Protein AF-A0A0R0CPV6-F1 (afdb_monomer_lite)

Radius of gyration: 28.61 Å; chains: 1; bounding box: 55×74×73 Å

Secondary structure (DSSP, 8-state):
--------HHHHHHHHHHHHHHSGGGTTEEEEEETTEEEEEEEES-HHHHHHHHHHHHTSTT--EEEEEEEE--SSSSS-STT------------------------

pLDDT: mean 71.49, std 15.23, range [40.59, 91.06]

Sequence (107 aa):
MLMAAERPDSLIGDEVVRTLGQQAQSSQVLAQVKDGQVTLSGDVPSSEAKHQVEAVVAAIEGVRKVVSHLHVDSGKRSFGAPGEAIRDNPDGRDDAQMGDIDLGKDG

Organism: NCBI:txid405446

Structure (mmCIF, N/CA/C/O backbone):
data_AF-A0A0R0CPV6-F1
#
_entry.id   AF-A0A0R0CPV6-F1
#
loop_
_atom_site.group_PDB
_atom_site.id
_atom_site.type_symbol
_atom_site.label_atom_id
_atom_site.label_alt_id
_atom_site.label_comp_id
_atom_site.label_asym_id
_atom_site.label_en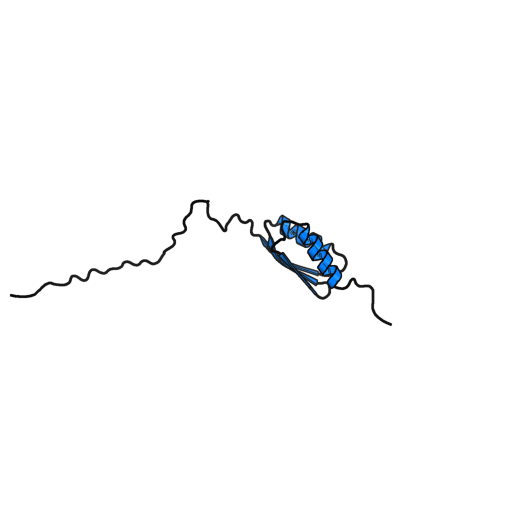tity_id
_atom_site.label_seq_id
_atom_site.pdbx_PDB_ins_code
_atom_site.Cartn_x
_atom_site.Cartn_y
_atom_site.Cartn_z
_atom_site.occupancy
_atom_site.B_iso_or_equiv
_atom_site.auth_seq_id
_atom_site.auth_comp_id
_atom_site.auth_asym_id
_atom_site.auth_atom_id
_atom_site.pdbx_PDB_model_num
ATOM 1 N N . MET A 1 1 ? -28.419 5.333 19.670 1.00 40.59 1 MET A N 1
ATOM 2 C CA . MET A 1 1 ? -28.139 3.896 19.447 1.00 40.59 1 MET A CA 1
ATOM 3 C C . MET A 1 1 ? -28.028 3.727 17.940 1.00 40.59 1 MET A C 1
ATOM 5 O O . MET A 1 1 ? -28.999 4.068 17.289 1.00 40.59 1 MET A O 1
ATOM 9 N N . LEU A 1 2 ? -26.928 3.357 17.282 1.00 43.50 2 LEU A N 1
ATOM 10 C CA . LEU A 1 2 ? -25.598 2.810 17.605 1.00 43.50 2 LEU A CA 1
ATOM 11 C C . LEU A 1 2 ? -24.814 2.977 16.264 1.00 43.50 2 LEU A C 1
ATOM 13 O O . LEU A 1 2 ? -25.410 2.730 15.225 1.00 43.50 2 LEU A O 1
ATOM 17 N N . MET A 1 3 ? -23.608 3.537 16.166 1.00 42.44 3 MET A N 1
ATOM 18 C CA . MET A 1 3 ? -22.310 2.839 16.194 1.00 42.44 3 MET A CA 1
ATOM 19 C C . MET A 1 3 ? -21.218 3.878 15.863 1.00 42.44 3 MET A C 1
ATOM 21 O O . MET A 1 3 ? -21.480 4.852 15.161 1.00 42.44 3 MET A O 1
ATOM 25 N N . ALA A 1 4 ? -20.038 3.706 16.448 1.00 44.28 4 ALA A N 1
ATOM 26 C CA . ALA A 1 4 ? -18.974 4.697 16.535 1.00 44.28 4 ALA A CA 1
ATOM 27 C C . ALA A 1 4 ? -18.383 5.140 15.184 1.00 44.28 4 ALA A C 1
ATOM 29 O O . ALA A 1 4 ? -18.404 4.423 14.189 1.00 44.28 4 ALA A O 1
ATOM 30 N N . ALA A 1 5 ? -17.833 6.351 15.209 1.00 47.66 5 ALA A N 1
ATOM 31 C CA . ALA A 1 5 ? -17.078 7.006 14.156 1.00 47.66 5 ALA A CA 1
ATOM 32 C C . ALA A 1 5 ? -15.746 6.288 13.855 1.00 47.66 5 ALA A C 1
ATOM 34 O O . ALA A 1 5 ? -14.683 6.722 14.290 1.00 47.66 5 ALA A O 1
ATOM 35 N N . GLU A 1 6 ? -15.803 5.208 13.085 1.00 52.69 6 GLU A N 1
ATOM 36 C CA . GLU A 1 6 ? -14.645 4.591 12.436 1.00 52.69 6 GLU A CA 1
ATOM 37 C C . GLU A 1 6 ? -14.829 4.785 10.927 1.00 52.69 6 GLU A C 1
ATOM 39 O O . GLU A 1 6 ? -15.913 4.522 10.402 1.00 52.69 6 GLU A O 1
ATOM 44 N N . ARG A 1 7 ? -13.826 5.330 10.219 1.00 59.22 7 ARG A N 1
ATOM 45 C CA . ARG A 1 7 ? -13.913 5.472 8.757 1.00 59.22 7 ARG A CA 1
ATOM 46 C C . ARG A 1 7 ? -14.200 4.077 8.172 1.00 59.22 7 ARG A C 1
ATOM 48 O O . ARG A 1 7 ? -13.403 3.180 8.434 1.00 59.22 7 ARG A O 1
ATOM 55 N N . PRO A 1 8 ? -15.303 3.864 7.427 1.00 67.25 8 PRO A N 1
ATOM 56 C CA . PRO A 1 8 ? -15.610 2.548 6.873 1.00 67.25 8 PRO A CA 1
ATOM 57 C C . PRO A 1 8 ? -14.455 2.061 5.996 1.00 67.25 8 PRO A C 1
ATOM 59 O O . PRO A 1 8 ? -13.813 2.868 5.320 1.00 67.25 8 PRO A O 1
ATOM 62 N N . ASP A 1 9 ? -14.203 0.750 5.979 1.00 67.25 9 ASP A N 1
ATOM 63 C CA . ASP A 1 9 ? -13.080 0.147 5.246 1.00 67.25 9 ASP A CA 1
ATOM 64 C C . ASP A 1 9 ? -13.062 0.525 3.759 1.00 67.25 9 ASP A C 1
ATOM 66 O O . ASP A 1 9 ? -12.007 0.548 3.137 1.00 67.25 9 ASP A O 1
ATOM 70 N N . SER A 1 10 ? -14.218 0.873 3.191 1.00 73.19 10 SER A N 1
ATOM 71 C CA . SER A 1 10 ? -14.343 1.409 1.836 1.00 73.19 10 SER A CA 1
ATOM 72 C C . SER A 1 10 ? -13.643 2.760 1.648 1.00 73.19 10 SER A C 1
ATOM 74 O O . SER A 1 10 ? -13.037 2.970 0.603 1.00 73.19 10 SER A O 1
ATOM 76 N N . LEU A 1 11 ? -13.656 3.650 2.647 1.00 80.06 11 LEU A N 1
ATOM 77 C CA . LEU A 1 11 ? -12.886 4.902 2.613 1.00 80.06 11 LEU A CA 1
ATOM 78 C C . LEU A 1 11 ? -11.393 4.655 2.816 1.00 80.06 11 LEU A C 1
ATOM 80 O O . LEU A 1 11 ? -10.577 5.315 2.181 1.00 80.06 11 LEU A O 1
ATOM 84 N N . ILE A 1 12 ? -11.035 3.704 3.682 1.00 81.75 12 ILE A N 1
ATOM 85 C CA . ILE A 1 12 ? -9.635 3.305 3.875 1.00 81.75 12 ILE A CA 1
ATOM 86 C C . ILE A 1 12 ? -9.098 2.716 2.564 1.00 81.75 12 ILE A C 1
ATOM 88 O O . ILE A 1 12 ? -8.029 3.100 2.106 1.00 81.75 12 ILE A O 1
ATOM 92 N N . GLY A 1 13 ? -9.862 1.829 1.925 1.00 80.62 13 GLY A N 1
ATOM 93 C CA . GLY A 1 13 ? -9.524 1.224 0.641 1.00 80.62 13 GLY A CA 1
ATOM 94 C C . GLY A 1 13 ? -9.380 2.247 -0.483 1.00 80.62 13 GLY A C 1
ATOM 95 O O . GLY A 1 13 ? -8.403 2.179 -1.223 1.00 80.62 13 GLY A O 1
ATOM 96 N N . ASP A 1 14 ? -10.297 3.212 -0.588 1.00 84.00 14 ASP A N 1
ATOM 97 C CA . ASP A 1 14 ? -10.203 4.285 -1.587 1.00 84.00 14 ASP A CA 1
ATOM 98 C C . ASP A 1 14 ? -8.941 5.136 -1.383 1.00 84.00 1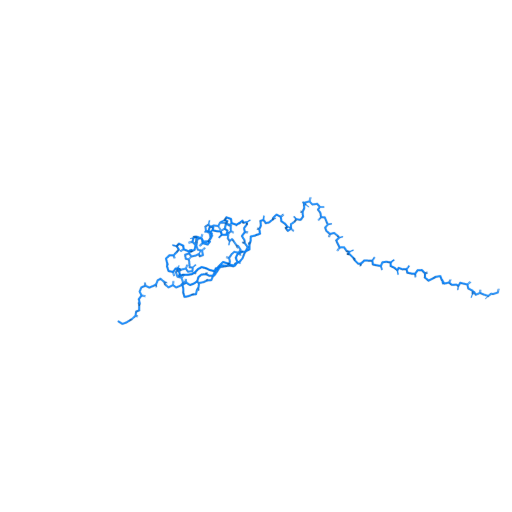4 ASP A C 1
ATOM 100 O O . ASP A 1 14 ? -8.173 5.335 -2.322 1.00 84.00 14 ASP A O 1
ATOM 104 N N . GLU A 1 15 ? -8.656 5.548 -0.144 1.00 84.62 15 GLU A N 1
ATOM 105 C CA . GLU A 1 15 ? -7.455 6.319 0.193 1.00 84.62 15 GLU A CA 1
ATOM 106 C C . GLU A 1 15 ? -6.171 5.536 -0.112 1.00 84.62 15 GLU A C 1
ATOM 108 O O . GLU A 1 15 ? -5.235 6.082 -0.702 1.00 84.62 15 GLU A O 1
ATOM 113 N N . VAL A 1 16 ? -6.138 4.243 0.230 1.00 84.19 16 VAL A N 1
ATOM 114 C CA . VAL A 1 16 ? -5.031 3.336 -0.099 1.00 84.19 16 VAL A CA 1
ATOM 115 C C . VAL A 1 16 ? -4.826 3.293 -1.614 1.00 84.19 16 VAL A C 1
ATOM 117 O O . VAL A 1 16 ? -3.728 3.585 -2.082 1.00 84.19 16 VAL A O 1
ATOM 120 N N . VAL A 1 17 ? -5.869 2.993 -2.395 1.00 82.62 17 VAL A N 1
ATOM 121 C CA . VAL A 1 17 ? -5.791 2.905 -3.865 1.00 82.62 17 VAL A CA 1
ATOM 122 C C . VAL A 1 17 ? -5.343 4.228 -4.474 1.00 82.62 17 VAL A C 1
ATOM 124 O O . VAL A 1 17 ? -4.490 4.249 -5.359 1.00 82.62 17 VAL A O 1
ATOM 127 N N . ARG A 1 18 ? -5.881 5.344 -3.986 1.00 84.06 18 ARG A N 1
ATOM 128 C CA . ARG A 1 18 ? -5.571 6.680 -4.488 1.00 84.06 18 ARG A CA 1
ATOM 129 C C . ARG A 1 18 ? -4.123 7.052 -4.208 1.00 84.06 18 ARG A C 1
ATOM 131 O O . ARG A 1 18 ? -3.441 7.554 -5.098 1.00 84.06 18 ARG A O 1
ATOM 138 N N . THR A 1 19 ? -3.638 6.745 -3.010 1.00 84.12 19 THR A N 1
ATOM 139 C CA . THR A 1 19 ? -2.262 7.018 -2.596 1.00 84.12 19 THR A CA 1
ATOM 140 C C . THR A 1 19 ? -1.259 6.123 -3.322 1.00 84.12 19 THR A C 1
ATOM 142 O O . THR A 1 19 ? -0.237 6.614 -3.803 1.00 84.12 19 THR A O 1
ATOM 145 N N . LEU A 1 20 ? -1.570 4.832 -3.481 1.00 81.44 20 LEU A N 1
ATOM 146 C CA . LEU A 1 20 ? -0.775 3.931 -4.314 1.00 81.44 20 LEU A CA 1
ATOM 147 C C . LEU A 1 20 ? -0.778 4.405 -5.772 1.00 81.44 20 LEU A C 1
ATOM 149 O O . LEU A 1 20 ? 0.284 4.498 -6.370 1.00 81.44 20 LEU A O 1
ATOM 153 N N . GLY A 1 21 ? -1.916 4.826 -6.321 1.00 77.25 21 GLY A N 1
ATOM 154 C CA . GLY A 1 21 ? -1.999 5.356 -7.684 1.00 77.25 21 GLY A CA 1
ATOM 155 C C . GLY A 1 21 ? -1.118 6.588 -7.938 1.00 77.25 21 GLY A C 1
ATOM 156 O O . GLY A 1 21 ? -0.654 6.783 -9.058 1.00 77.25 21 GLY A O 1
ATOM 157 N N . GLN A 1 22 ? -0.830 7.402 -6.913 1.00 79.06 22 GLN A N 1
ATOM 158 C CA . GLN A 1 22 ? 0.157 8.492 -7.012 1.00 79.06 22 GLN A CA 1
ATOM 159 C C . GLN A 1 22 ? 1.605 7.974 -7.073 1.00 79.06 22 GLN A C 1
ATOM 161 O O . GLN A 1 22 ? 2.490 8.630 -7.620 1.00 79.06 22 GLN A O 1
ATOM 166 N N . GLN A 1 23 ? 1.863 6.791 -6.518 1.00 70.62 23 GLN A N 1
ATOM 167 C CA . GLN A 1 23 ? 3.142 6.098 -6.596 1.00 70.62 23 GLN A CA 1
ATOM 168 C C . GLN A 1 23 ? 3.180 5.283 -7.897 1.00 70.62 23 GLN A C 1
ATOM 170 O O . GLN A 1 23 ? 2.735 4.137 -7.947 1.00 70.62 23 GLN A O 1
ATOM 175 N N . ALA A 1 24 ? 3.781 5.840 -8.953 1.00 59.91 24 ALA A N 1
ATOM 176 C CA . ALA A 1 24 ? 3.934 5.185 -10.264 1.00 59.91 24 ALA A CA 1
ATOM 177 C C . ALA A 1 24 ? 4.589 3.781 -10.211 1.00 59.91 24 ALA A C 1
ATOM 179 O O . ALA A 1 24 ? 4.510 3.008 -11.161 1.00 59.91 24 ALA A O 1
ATOM 180 N N . GLN A 1 25 ? 5.234 3.444 -9.091 1.00 63.75 25 GLN A N 1
ATOM 181 C CA . GLN A 1 25 ? 5.903 2.172 -8.810 1.00 63.75 25 GLN A CA 1
ATOM 182 C C . GLN A 1 25 ? 4.953 1.056 -8.323 1.00 63.75 25 GLN A C 1
ATOM 184 O O . GLN A 1 25 ? 5.427 -0.032 -8.018 1.00 63.75 25 GLN A O 1
ATOM 189 N N . SER A 1 26 ? 3.640 1.308 -8.229 1.00 63.69 26 SER A N 1
ATOM 190 C CA . SER A 1 26 ? 2.655 0.378 -7.649 1.00 63.69 26 SER A CA 1
ATOM 191 C C . SER A 1 26 ? 1.629 -0.184 -8.647 1.00 63.69 26 SER A C 1
ATOM 193 O O . SER A 1 26 ? 0.656 -0.812 -8.241 1.00 63.69 26 SER A O 1
ATOM 195 N N . SER A 1 27 ? 1.842 -0.014 -9.959 1.00 63.06 27 SER A N 1
ATOM 196 C CA . SER A 1 27 ? 0.868 -0.424 -10.996 1.00 63.06 27 SER A CA 1
ATOM 197 C C . SER A 1 27 ? 0.515 -1.923 -10.997 1.00 63.06 27 SER A C 1
ATOM 199 O O . SER A 1 27 ? -0.481 -2.306 -11.603 1.00 63.06 27 SER A O 1
ATOM 201 N N . GLN A 1 28 ? 1.306 -2.773 -10.330 1.00 72.25 28 GLN A N 1
ATOM 202 C CA . GLN A 1 28 ? 1.055 -4.214 -10.176 1.00 72.25 28 GLN A CA 1
ATOM 203 C C . GLN A 1 28 ? 0.850 -4.636 -8.711 1.00 72.25 28 GLN A C 1
ATOM 205 O O . GLN A 1 28 ? 0.928 -5.818 -8.385 1.00 72.25 28 GLN A O 1
ATOM 210 N N . VAL A 1 29 ? 0.592 -3.679 -7.818 1.00 80.94 29 VAL A N 1
ATOM 211 C CA . VAL A 1 29 ? 0.368 -3.937 -6.395 1.00 80.94 29 VAL A CA 1
ATOM 212 C C . VAL A 1 29 ? -1.129 -3.993 -6.110 1.00 80.94 29 VAL A C 1
ATOM 214 O O . VAL A 1 29 ? -1.863 -3.028 -6.305 1.00 80.94 29 VAL A O 1
ATOM 217 N N . LEU A 1 30 ? -1.579 -5.134 -5.602 1.00 84.19 30 LEU A N 1
ATOM 218 C CA . LEU A 1 30 ? -2.919 -5.354 -5.089 1.00 84.19 30 LEU A CA 1
ATOM 219 C C . LEU A 1 30 ? -2.972 -4.984 -3.602 1.00 84.19 30 LEU A C 1
ATOM 221 O O . LEU A 1 30 ? -2.169 -5.474 -2.804 1.00 84.19 30 LEU A O 1
ATOM 225 N N . ALA A 1 31 ? -3.950 -4.166 -3.221 1.00 85.94 31 ALA A N 1
ATOM 226 C CA . ALA A 1 31 ? -4.229 -3.823 -1.832 1.00 85.94 31 ALA A CA 1
ATOM 227 C C . ALA A 1 31 ? -5.613 -4.338 -1.419 1.00 85.94 31 ALA A C 1
ATOM 229 O O . ALA A 1 31 ? -6.597 -4.138 -2.128 1.00 85.94 31 ALA A O 1
ATOM 230 N N . GLN A 1 32 ? -5.694 -4.996 -0.264 1.00 86.75 32 GLN A N 1
ATOM 231 C CA . GLN A 1 32 ? -6.945 -5.469 0.329 1.00 86.75 32 GLN A CA 1
ATOM 232 C C . GLN A 1 32 ? -7.075 -4.941 1.751 1.00 86.75 32 GLN A C 1
ATOM 234 O O . GLN A 1 32 ? -6.138 -5.060 2.537 1.00 86.75 32 GLN A O 1
ATOM 239 N N . VAL A 1 33 ? -8.239 -4.390 2.090 1.00 86.25 33 VAL A N 1
ATOM 240 C CA . VAL A 1 33 ? -8.540 -3.878 3.433 1.00 86.25 33 VAL A CA 1
ATOM 241 C C . VAL A 1 33 ? -9.615 -4.746 4.071 1.00 86.25 33 VAL A C 1
ATOM 243 O O . VAL A 1 33 ? -10.633 -5.038 3.442 1.00 86.25 33 VAL A O 1
ATOM 246 N N . LYS A 1 34 ? -9.382 -5.179 5.310 1.00 84.06 34 LYS A N 1
ATOM 247 C CA . LYS A 1 34 ? -10.332 -5.983 6.080 1.00 84.06 34 LYS A CA 1
ATOM 248 C C . LYS A 1 34 ? -10.215 -5.672 7.569 1.00 84.06 34 LYS A C 1
ATOM 250 O O . LYS A 1 34 ? -9.190 -5.990 8.165 1.00 84.06 34 LYS A O 1
ATOM 255 N N . ASP A 1 35 ? -11.256 -5.089 8.161 1.00 83.56 35 ASP A N 1
ATOM 256 C CA . ASP A 1 35 ? -11.314 -4.752 9.596 1.00 83.56 35 ASP A CA 1
ATOM 257 C C . ASP A 1 35 ? -10.133 -3.853 10.034 1.00 83.56 35 ASP A C 1
ATOM 259 O O . ASP A 1 35 ? -9.453 -4.094 11.032 1.00 83.56 35 ASP A O 1
ATOM 263 N N . GLY A 1 36 ? -9.789 -2.858 9.207 1.00 82.00 36 GLY A N 1
ATOM 264 C CA . GLY A 1 36 ? -8.615 -1.998 9.424 1.00 82.00 36 GLY A CA 1
ATOM 265 C C . GLY A 1 36 ? -7.247 -2.683 9.246 1.00 82.00 36 GLY A C 1
ATOM 266 O O . GLY A 1 36 ? -6.211 -2.073 9.523 1.00 82.00 36 GLY A O 1
ATOM 267 N N . GLN A 1 37 ? -7.198 -3.937 8.785 1.00 89.12 37 GLN A N 1
ATOM 268 C CA . GLN A 1 37 ? -5.967 -4.604 8.359 1.00 89.12 37 GLN A CA 1
ATOM 269 C C . GLN A 1 37 ? -5.784 -4.460 6.848 1.00 89.12 37 GLN A C 1
ATOM 271 O O . GLN A 1 37 ? -6.639 -4.889 6.074 1.00 89.12 37 GLN A O 1
ATOM 276 N N . VAL A 1 38 ? -4.652 -3.897 6.425 1.00 89.44 38 VAL A N 1
ATOM 277 C CA . VAL A 1 38 ? -4.305 -3.733 5.009 1.00 89.44 38 VAL A CA 1
ATOM 278 C C . VAL A 1 38 ? -3.289 -4.792 4.604 1.00 89.44 38 VAL A C 1
ATOM 280 O O . VAL A 1 38 ? -2.228 -4.911 5.211 1.00 89.44 38 VAL A O 1
ATOM 283 N N . THR A 1 39 ? -3.609 -5.563 3.570 1.00 90.62 39 THR A N 1
ATOM 284 C CA . THR A 1 39 ? -2.719 -6.555 2.962 1.00 90.62 39 THR A CA 1
ATOM 285 C C . THR A 1 39 ? -2.294 -6.075 1.584 1.00 90.62 39 THR A C 1
ATOM 287 O O . THR A 1 39 ? -3.142 -5.784 0.744 1.00 90.62 39 THR A O 1
ATOM 290 N N . LEU A 1 40 ? -0.986 -6.004 1.359 1.00 89.94 40 LEU A N 1
ATOM 291 C CA . LEU A 1 40 ? -0.363 -5.557 0.117 1.00 89.94 40 LEU A CA 1
ATOM 292 C C . LEU A 1 40 ? 0.317 -6.751 -0.553 1.00 89.94 40 LEU A C 1
ATOM 294 O O . LEU A 1 40 ? 1.020 -7.515 0.108 1.00 89.94 40 LEU A O 1
ATOM 298 N N . SER A 1 41 ? 0.094 -6.961 -1.846 1.00 87.69 41 SER A N 1
ATOM 299 C CA . SER A 1 41 ? 0.636 -8.107 -2.590 1.00 87.69 41 SER A CA 1
ATOM 300 C C . SER A 1 41 ? 0.942 -7.720 -4.029 1.00 87.69 41 SER A C 1
ATOM 302 O O . SER A 1 41 ? 0.140 -7.038 -4.652 1.00 87.69 41 SER A O 1
ATOM 304 N N . GLY A 1 42 ? 2.082 -8.154 -4.560 1.00 84.94 42 GLY A N 1
ATOM 305 C CA . GLY A 1 42 ? 2.509 -7.835 -5.924 1.00 84.94 42 GLY A CA 1
ATOM 306 C C . GLY A 1 42 ? 3.999 -7.529 -6.005 1.00 84.94 42 GLY A C 1
ATOM 307 O O . GLY A 1 42 ? 4.743 -7.766 -5.051 1.00 84.94 42 GLY A O 1
ATOM 308 N N . ASP A 1 43 ? 4.415 -6.978 -7.137 1.00 83.69 43 ASP A N 1
ATOM 309 C CA . ASP A 1 43 ? 5.816 -6.714 -7.445 1.00 83.69 43 ASP A CA 1
ATOM 310 C C . ASP A 1 43 ? 6.120 -5.217 -7.375 1.00 83.69 43 ASP A C 1
ATOM 312 O O . ASP A 1 43 ? 5.332 -4.372 -7.809 1.00 83.69 43 ASP A O 1
ATOM 316 N N . VAL A 1 44 ? 7.278 -4.885 -6.811 1.00 84.00 44 VAL A N 1
ATOM 317 C CA . VAL A 1 44 ? 7.782 -3.516 -6.703 1.00 84.00 44 VAL A CA 1
ATOM 318 C C . VAL A 1 44 ? 9.203 -3.418 -7.256 1.00 84.00 44 VAL A C 1
ATOM 320 O O . VAL A 1 44 ? 9.999 -4.336 -7.078 1.00 84.00 44 VAL A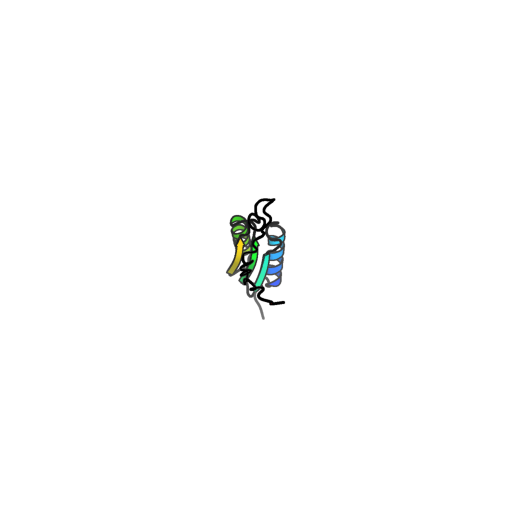 O 1
ATOM 323 N N . PRO A 1 45 ? 9.575 -2.284 -7.866 1.00 81.00 45 PRO A N 1
ATOM 324 C CA . PRO A 1 45 ? 10.857 -2.142 -8.559 1.00 81.00 45 PRO A CA 1
ATOM 325 C C . PRO A 1 45 ? 12.081 -2.128 -7.630 1.00 81.00 45 PRO A C 1
ATOM 327 O O . PRO A 1 45 ? 13.183 -2.490 -8.044 1.00 81.00 45 PRO A O 1
ATOM 330 N N . SER A 1 46 ? 11.908 -1.716 -6.371 1.00 83.25 46 SER A N 1
ATOM 331 C CA . SER A 1 46 ? 13.001 -1.555 -5.405 1.00 83.25 46 SER A CA 1
ATOM 332 C C . SER A 1 46 ? 12.523 -1.758 -3.967 1.00 83.25 46 SER A C 1
ATOM 334 O O . SER A 1 46 ? 11.361 -1.504 -3.646 1.00 83.25 46 SER A O 1
ATOM 336 N N . SER A 1 47 ? 13.444 -2.122 -3.067 1.00 83.50 47 SER A N 1
ATOM 337 C CA . SER A 1 47 ? 13.169 -2.170 -1.621 1.00 83.50 47 SER A CA 1
ATOM 338 C C . SER A 1 47 ? 12.761 -0.810 -1.051 1.00 83.50 47 SER A C 1
ATOM 340 O O . SER A 1 47 ? 11.945 -0.763 -0.138 1.00 83.50 47 SER A O 1
ATOM 342 N N . GLU A 1 48 ? 13.272 0.299 -1.595 1.00 84.75 48 GLU A N 1
ATOM 343 C CA . GLU A 1 48 ? 12.799 1.640 -1.220 1.00 84.75 48 GLU A CA 1
ATOM 344 C C . GLU A 1 48 ? 11.318 1.824 -1.544 1.00 84.75 48 GLU A C 1
ATOM 346 O O . GLU A 1 48 ? 10.562 2.258 -0.681 1.00 84.75 48 GLU A O 1
ATOM 351 N N . ALA A 1 49 ? 10.877 1.410 -2.737 1.00 83.69 49 ALA A N 1
ATOM 352 C CA . ALA A 1 49 ? 9.468 1.474 -3.118 1.00 83.69 49 ALA A CA 1
ATOM 353 C C . ALA A 1 49 ? 8.603 0.607 -2.191 1.00 83.69 49 ALA A C 1
ATOM 355 O O . ALA A 1 49 ? 7.558 1.062 -1.731 1.00 83.69 49 ALA A O 1
ATOM 356 N N . LYS A 1 50 ? 9.070 -0.601 -1.844 1.00 85.56 50 LYS A N 1
ATOM 357 C CA . LYS A 1 50 ? 8.423 -1.459 -0.840 1.00 85.56 50 LYS A CA 1
ATOM 358 C C . LYS A 1 50 ? 8.214 -0.716 0.484 1.00 85.56 50 LYS A C 1
ATOM 360 O O . LYS A 1 50 ? 7.099 -0.645 0.992 1.00 85.56 50 LYS A O 1
ATOM 365 N N . HIS A 1 51 ? 9.288 -0.141 1.020 1.00 87.62 51 HIS A N 1
ATOM 366 C CA . HIS A 1 51 ? 9.277 0.513 2.324 1.00 87.62 51 HIS A CA 1
ATOM 367 C C . HIS A 1 51 ? 8.433 1.794 2.319 1.00 87.62 51 HIS A C 1
ATOM 369 O O . HIS A 1 51 ? 7.703 2.063 3.271 1.00 87.62 51 HIS A O 1
ATOM 375 N N . GLN A 1 52 ? 8.483 2.555 1.223 1.00 86.69 52 GLN A N 1
ATOM 376 C CA . GLN A 1 52 ? 7.659 3.739 1.005 1.00 86.69 52 GLN A CA 1
ATOM 377 C C . GLN A 1 52 ? 6.172 3.374 1.018 1.00 86.69 52 GLN A C 1
ATOM 379 O O . GLN A 1 52 ? 5.394 4.006 1.725 1.00 86.69 52 GLN A O 1
ATOM 384 N N . VAL A 1 53 ? 5.786 2.332 0.277 1.00 85.31 53 VAL A N 1
ATOM 385 C CA . VAL A 1 53 ? 4.405 1.847 0.204 1.00 85.31 53 VAL A CA 1
ATOM 386 C C . VAL A 1 53 ? 3.910 1.395 1.582 1.00 85.31 53 VAL A C 1
ATOM 388 O O . VAL A 1 53 ? 2.826 1.796 2.000 1.00 85.31 53 VAL A O 1
ATOM 391 N N . GLU A 1 54 ? 4.710 0.630 2.327 1.00 88.06 54 GLU A N 1
ATOM 392 C CA . GLU A 1 54 ? 4.357 0.203 3.687 1.00 88.06 54 GLU A CA 1
ATOM 393 C C . GLU A 1 54 ? 4.190 1.386 4.649 1.00 88.06 54 GLU A C 1
ATOM 395 O O . GLU A 1 54 ? 3.188 1.457 5.361 1.00 88.06 54 GLU A O 1
ATOM 400 N N . ALA A 1 55 ? 5.131 2.334 4.642 1.00 88.44 55 ALA A N 1
ATOM 401 C CA . ALA A 1 55 ? 5.092 3.508 5.512 1.00 88.44 55 ALA A CA 1
ATOM 402 C C . ALA A 1 55 ? 3.887 4.408 5.213 1.00 88.44 55 ALA A C 1
ATOM 404 O O . ALA A 1 55 ? 3.229 4.899 6.127 1.00 88.44 55 ALA A O 1
ATOM 405 N N . VAL A 1 56 ? 3.582 4.601 3.932 1.00 87.12 56 VAL A N 1
ATOM 406 C CA . VAL A 1 56 ? 2.461 5.427 3.488 1.00 87.12 56 VAL A CA 1
ATOM 407 C C . VAL A 1 56 ? 1.123 4.793 3.865 1.00 87.12 56 VAL A C 1
ATOM 409 O O . VAL A 1 56 ? 0.253 5.487 4.378 1.00 87.12 56 VAL A O 1
ATOM 412 N N . VAL A 1 57 ? 0.969 3.478 3.689 1.00 86.31 57 VAL A N 1
ATOM 413 C CA . VAL A 1 57 ? -0.250 2.759 4.096 1.00 86.31 57 VAL A CA 1
ATOM 414 C C . VAL A 1 57 ? -0.402 2.741 5.616 1.00 86.31 57 VAL A C 1
ATOM 416 O O . VAL A 1 57 ? -1.502 2.942 6.121 1.00 86.31 57 VAL A O 1
ATOM 419 N N . ALA A 1 58 ? 0.691 2.559 6.360 1.00 87.19 58 ALA A N 1
ATOM 420 C CA . ALA A 1 58 ? 0.674 2.623 7.820 1.00 87.19 58 ALA A CA 1
ATOM 421 C C . ALA A 1 58 ? 0.328 4.022 8.364 1.00 87.19 58 ALA A C 1
ATOM 423 O O . ALA A 1 58 ? -0.147 4.130 9.492 1.00 87.19 58 ALA A O 1
ATOM 424 N N . ALA A 1 59 ? 0.551 5.081 7.580 1.00 86.81 59 ALA A N 1
ATOM 425 C CA . ALA A 1 59 ? 0.207 6.451 7.951 1.00 86.81 59 ALA A CA 1
ATOM 426 C C . ALA A 1 59 ? -1.283 6.794 7.748 1.00 86.81 59 ALA A C 1
ATOM 428 O O . ALA A 1 59 ? -1.720 7.861 8.178 1.00 86.81 59 ALA A O 1
ATOM 429 N N . ILE A 1 60 ? -2.070 5.924 7.104 1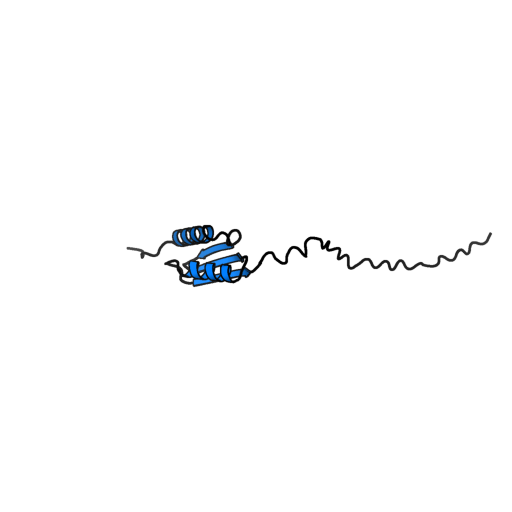.00 84.25 60 ILE A N 1
ATOM 430 C CA . ILE A 1 60 ? -3.501 6.155 6.871 1.00 84.25 60 ILE A CA 1
ATOM 431 C C . ILE A 1 60 ? -4.277 5.940 8.173 1.00 84.25 60 ILE A C 1
ATOM 433 O O . ILE A 1 60 ? -4.198 4.886 8.808 1.00 84.25 60 ILE A O 1
ATOM 437 N N . GLU A 1 61 ? -5.076 6.929 8.570 1.00 79.19 61 GLU A N 1
ATOM 438 C CA . GLU A 1 61 ? -5.864 6.827 9.798 1.00 79.19 61 GLU A CA 1
ATOM 439 C C . GLU A 1 61 ? -6.946 5.745 9.664 1.00 79.19 61 GLU A C 1
ATOM 441 O O . GLU A 1 61 ? -7.732 5.735 8.715 1.00 79.19 61 GLU A O 1
ATOM 446 N N . GLY A 1 62 ? -7.003 4.841 10.643 1.00 80.31 62 GLY A N 1
ATOM 447 C CA . GLY A 1 62 ? -7.879 3.664 10.623 1.00 80.31 62 GLY A CA 1
ATOM 448 C C . GLY A 1 62 ? -7.150 2.366 10.275 1.00 80.31 62 GLY A C 1
ATOM 449 O O . GLY A 1 62 ? -7.670 1.285 10.550 1.00 80.31 62 GLY A O 1
ATOM 450 N N . VAL A 1 63 ? -5.918 2.444 9.762 1.00 85.94 63 VAL A N 1
ATOM 451 C CA . VAL A 1 63 ? -5.070 1.266 9.569 1.00 85.94 63 VAL A CA 1
ATOM 452 C C . VAL A 1 63 ? -4.513 0.815 10.915 1.00 85.94 63 VAL A C 1
ATOM 454 O O . VAL A 1 63 ? -3.703 1.487 11.546 1.00 85.94 63 VAL A O 1
ATOM 457 N N . ARG A 1 64 ? -4.955 -0.358 11.369 1.00 86.50 64 ARG A N 1
ATOM 458 C CA . ARG A 1 64 ? -4.486 -0.987 12.611 1.00 86.50 64 ARG A CA 1
ATOM 459 C C . ARG A 1 64 ? -3.278 -1.886 12.373 1.00 86.50 64 ARG A C 1
ATOM 461 O O . ARG A 1 64 ? -2.463 -2.081 13.272 1.00 86.50 64 ARG A O 1
ATOM 468 N N . LYS A 1 65 ? -3.184 -2.482 11.181 1.00 88.19 65 LYS A N 1
ATOM 469 C CA . LYS A 1 65 ? -2.111 -3.413 10.821 1.00 88.19 65 LYS A CA 1
ATOM 470 C C . LYS A 1 65 ? -1.858 -3.411 9.319 1.00 88.19 65 LYS A C 1
ATOM 472 O O . LYS A 1 65 ? -2.803 -3.426 8.537 1.00 88.19 65 LYS A O 1
ATOM 477 N N . VAL A 1 66 ? -0.585 -3.476 8.939 1.00 89.44 66 VAL A N 1
ATOM 478 C CA . VAL A 1 66 ? -0.139 -3.611 7.548 1.00 89.44 66 VAL A CA 1
ATOM 479 C C . VAL A 1 66 ? 0.577 -4.948 7.384 1.00 89.44 66 VAL A C 1
ATOM 481 O O . VAL A 1 66 ? 1.412 -5.319 8.208 1.00 89.44 66 VAL A O 1
ATOM 484 N N . VAL A 1 67 ? 0.216 -5.692 6.342 1.00 91.06 67 VAL A N 1
ATOM 485 C CA . VAL A 1 67 ? 0.830 -6.965 5.957 1.00 91.06 67 VAL A CA 1
ATOM 486 C C . VAL A 1 67 ? 1.395 -6.808 4.550 1.00 91.06 67 VAL A C 1
ATOM 488 O O . VAL A 1 67 ? 0.649 -6.579 3.601 1.00 91.06 67 VAL A O 1
ATOM 491 N N . SER A 1 68 ? 2.714 -6.927 4.419 1.00 87.75 68 SER A N 1
ATOM 492 C CA . SER A 1 68 ? 3.444 -6.739 3.162 1.00 87.75 68 SER A CA 1
ATOM 493 C C . SER A 1 68 ? 3.897 -8.079 2.586 1.00 87.75 68 SER A C 1
ATOM 495 O O . SER A 1 68 ? 4.799 -8.726 3.115 1.00 87.75 68 SER A O 1
ATOM 497 N N . HIS A 1 69 ? 3.288 -8.483 1.472 1.00 89.19 69 HIS A N 1
ATOM 498 C CA . HIS A 1 69 ? 3.721 -9.593 0.616 1.00 89.19 69 HIS A CA 1
ATOM 499 C C . HIS A 1 69 ? 4.248 -9.070 -0.729 1.00 89.19 69 HIS A C 1
ATOM 501 O O . HIS A 1 69 ? 3.980 -9.639 -1.785 1.00 89.19 69 HIS A O 1
ATOM 507 N N . LEU A 1 70 ? 4.973 -7.949 -0.688 1.00 85.56 70 LEU A N 1
ATOM 508 C CA . LEU A 1 70 ? 5.577 -7.339 -1.870 1.00 85.56 70 LEU A CA 1
ATOM 509 C C . LEU A 1 70 ? 6.920 -8.000 -2.204 1.00 85.56 70 LEU A C 1
ATOM 511 O O . LEU A 1 70 ? 7.799 -8.096 -1.331 1.00 85.56 70 LEU A O 1
ATOM 515 N N . HIS A 1 71 ? 7.079 -8.409 -3.463 1.00 84.94 71 HIS A N 1
ATOM 516 C CA . HIS A 1 71 ? 8.327 -8.925 -4.020 1.00 84.94 71 HIS A CA 1
ATOM 517 C C . HIS A 1 71 ? 9.098 -7.793 -4.699 1.00 84.94 71 HIS A C 1
ATOM 519 O O . HIS A 1 71 ? 8.531 -7.018 -5.460 1.00 84.94 71 HIS A O 1
ATOM 525 N N . VAL A 1 72 ? 10.396 -7.676 -4.417 1.00 84.88 72 VAL A N 1
ATOM 526 C CA . VAL A 1 72 ? 11.242 -6.674 -5.074 1.00 84.88 72 VAL A CA 1
ATOM 527 C C . VAL A 1 72 ? 11.771 -7.253 -6.384 1.00 84.88 72 VAL A C 1
ATOM 529 O O . VAL A 1 72 ? 12.731 -8.022 -6.366 1.00 84.88 72 VAL A O 1
ATOM 532 N N . ASP A 1 73 ? 11.155 -6.880 -7.503 1.00 75.81 73 ASP A N 1
ATOM 533 C CA . ASP A 1 73 ? 11.625 -7.211 -8.846 1.00 75.81 73 ASP A CA 1
ATOM 534 C C . ASP A 1 73 ? 12.088 -5.943 -9.565 1.00 75.81 73 ASP A C 1
ATOM 536 O O . ASP A 1 73 ? 11.302 -5.129 -10.041 1.00 75.81 73 ASP A O 1
ATOM 540 N N . SER A 1 74 ? 13.404 -5.752 -9.645 1.00 63.66 74 SER A N 1
ATOM 541 C CA . SER A 1 74 ? 13.986 -4.568 -10.286 1.00 63.66 74 SER A CA 1
ATOM 542 C C . SER A 1 74 ? 13.970 -4.615 -11.817 1.00 63.66 74 SER A C 1
ATOM 544 O O . SER A 1 74 ? 14.677 -3.822 -12.444 1.00 63.66 74 SER A O 1
ATOM 546 N N . GLY A 1 75 ? 13.268 -5.573 -12.440 1.00 59.47 75 GLY A N 1
ATOM 547 C CA . GLY A 1 75 ? 13.228 -5.768 -13.894 1.00 59.47 75 GLY A CA 1
ATOM 548 C C . GLY A 1 75 ? 14.595 -6.041 -14.542 1.00 59.47 75 GLY A C 1
ATOM 549 O O . GLY A 1 75 ? 14.704 -6.143 -15.759 1.00 59.47 75 GLY A O 1
ATOM 550 N N . LYS A 1 76 ? 15.661 -6.163 -13.740 1.00 55.19 76 LYS A N 1
ATOM 551 C CA . LYS A 1 76 ? 17.057 -6.339 -14.172 1.00 55.19 76 LYS A CA 1
ATOM 552 C C . LYS A 1 76 ? 17.450 -7.811 -14.366 1.00 55.19 76 LYS A C 1
ATOM 554 O O . LYS A 1 76 ? 18.635 -8.088 -14.514 1.00 55.19 76 LYS A O 1
ATOM 559 N N . ARG A 1 77 ? 16.500 -8.753 -14.273 1.00 51.34 77 ARG A N 1
ATOM 560 C CA . ARG A 1 77 ? 16.799 -10.202 -14.233 1.00 51.34 77 ARG A CA 1
ATOM 561 C C . ARG A 1 77 ? 15.979 -11.057 -15.201 1.00 51.34 77 ARG A C 1
ATOM 563 O O . ARG A 1 77 ? 16.409 -12.160 -15.505 1.00 51.34 77 ARG A O 1
ATOM 570 N N . SER A 1 78 ? 14.838 -10.568 -15.692 1.00 51.84 78 SER A N 1
ATOM 571 C CA . SER A 1 78 ? 13.955 -11.356 -16.577 1.00 51.84 78 SER A CA 1
ATOM 572 C C . SER A 1 78 ? 14.323 -11.263 -18.053 1.00 51.84 78 SER A C 1
ATOM 574 O O . SER A 1 78 ? 13.845 -12.041 -18.872 1.00 51.84 78 SER A O 1
ATOM 576 N N . PHE A 1 79 ? 15.229 -10.354 -18.387 1.00 51.09 79 PHE A N 1
ATOM 577 C CA . PHE A 1 79 ? 15.964 -10.413 -19.631 1.00 51.09 79 PHE A CA 1
ATOM 578 C C . PHE A 1 79 ? 17.410 -10.630 -19.211 1.00 51.09 79 PHE A C 1
ATOM 580 O O . PHE A 1 79 ? 17.972 -9.796 -18.495 1.00 51.09 79 PHE A O 1
ATOM 587 N N . GLY A 1 80 ? 18.019 -11.742 -19.626 1.00 53.62 80 GLY A N 1
ATOM 588 C CA . GLY A 1 80 ? 19.476 -11.789 -19.728 1.00 53.62 80 GLY A CA 1
ATOM 589 C C . GLY A 1 80 ? 19.978 -10.569 -20.512 1.00 53.62 80 GLY A C 1
ATOM 590 O O . GLY A 1 80 ? 19.182 -9.800 -21.068 1.00 53.62 80 GLY A O 1
ATOM 591 N N . ALA A 1 81 ? 21.292 -10.351 -20.556 1.00 51.34 81 ALA A N 1
ATOM 592 C CA . ALA A 1 81 ? 21.843 -9.258 -21.356 1.00 51.34 81 ALA A CA 1
ATOM 593 C C . ALA A 1 81 ? 21.173 -9.232 -22.753 1.00 51.34 81 ALA A C 1
ATOM 595 O O . ALA A 1 81 ? 20.970 -10.305 -23.333 1.00 51.34 81 ALA A O 1
ATOM 596 N N . PRO A 1 82 ? 20.767 -8.061 -23.289 1.00 49.78 82 PRO A N 1
ATOM 597 C CA . PRO A 1 82 ? 20.147 -7.995 -24.608 1.00 49.78 82 PRO A CA 1
ATOM 598 C C . PRO A 1 82 ? 21.054 -8.702 -25.630 1.00 49.78 82 PRO A C 1
ATOM 600 O O . PRO A 1 82 ? 22.138 -8.208 -25.929 1.00 49.78 82 PRO A O 1
ATOM 603 N N . GLY A 1 83 ? 20.644 -9.884 -26.107 1.00 53.81 83 GLY A N 1
ATOM 604 C CA . GLY A 1 83 ? 21.456 -10.741 -26.983 1.00 53.81 83 GLY A CA 1
ATOM 605 C C . GLY A 1 83 ? 21.642 -12.193 -26.523 1.00 53.81 83 GLY A C 1
ATOM 606 O O . GLY A 1 83 ? 22.089 -13.010 -27.325 1.00 53.81 83 GLY A O 1
ATOM 607 N N . GLU A 1 84 ? 21.271 -12.556 -25.293 1.00 53.16 84 GLU A N 1
ATOM 608 C CA . GLU A 1 84 ? 21.369 -13.945 -24.822 1.00 53.16 84 GLU A CA 1
ATOM 609 C C . GLU A 1 84 ? 20.134 -14.760 -25.238 1.00 53.16 84 GLU A C 1
ATOM 611 O O . GLU A 1 84 ? 19.102 -14.795 -24.569 1.00 53.16 84 GLU A O 1
ATOM 616 N N . ALA A 1 85 ? 20.222 -15.409 -26.400 1.00 55.38 85 ALA A N 1
ATOM 617 C CA . ALA A 1 85 ? 19.288 -16.459 -26.780 1.00 55.38 85 ALA A CA 1
ATOM 618 C C . ALA A 1 85 ? 19.510 -17.66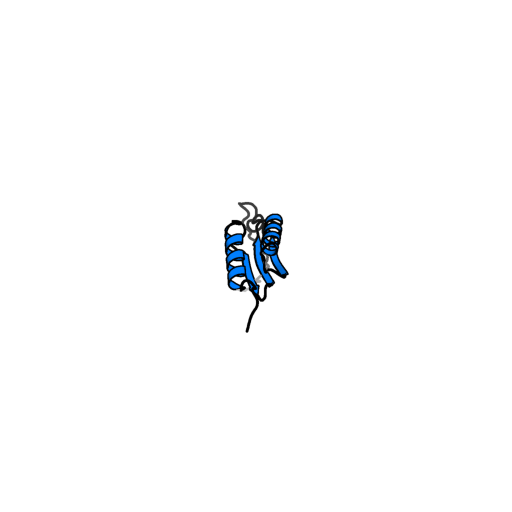6 -25.858 1.00 55.38 85 ALA A C 1
ATOM 620 O O . ALA A 1 85 ? 20.450 -18.433 -26.064 1.00 55.38 85 ALA A O 1
ATOM 621 N N . ILE A 1 86 ? 18.650 -17.850 -24.856 1.00 57.84 86 ILE A N 1
ATOM 622 C CA . ILE A 1 86 ? 18.654 -19.070 -24.046 1.00 57.84 86 ILE A CA 1
ATOM 623 C C . ILE A 1 86 ? 18.185 -20.224 -24.936 1.00 57.84 86 ILE A C 1
ATOM 625 O O . ILE A 1 86 ? 16.994 -20.411 -25.182 1.00 57.84 86 ILE A O 1
ATOM 629 N N . ARG A 1 87 ? 19.149 -20.978 -25.466 1.00 59.94 87 ARG A N 1
ATOM 630 C CA . ARG A 1 87 ? 18.953 -22.335 -25.978 1.00 59.94 87 ARG A CA 1
ATOM 631 C C . ARG A 1 87 ? 19.507 -23.306 -24.948 1.00 59.94 87 ARG A C 1
ATOM 633 O O . ARG A 1 87 ? 20.497 -23.981 -25.203 1.00 59.94 87 ARG A O 1
ATOM 640 N N . ASP A 1 88 ? 18.862 -23.390 -23.796 1.00 59.06 88 ASP A N 1
ATOM 641 C CA . ASP A 1 88 ? 19.011 -24.576 -22.967 1.00 59.06 88 ASP A CA 1
ATOM 642 C C . ASP A 1 88 ? 18.069 -25.640 -23.535 1.00 59.06 88 ASP A C 1
ATOM 644 O O . ASP A 1 88 ? 16.900 -25.734 -23.169 1.00 59.06 88 ASP A O 1
ATOM 648 N N . ASN A 1 89 ? 18.587 -26.428 -24.480 1.00 55.75 89 ASN A N 1
ATOM 649 C CA . ASN A 1 89 ? 18.070 -27.763 -24.769 1.00 55.75 89 ASN A CA 1
ATOM 650 C C . ASN A 1 89 ? 19.034 -28.775 -24.126 1.00 55.75 89 ASN A C 1
ATOM 652 O O . ASN A 1 89 ? 19.952 -29.238 -24.806 1.00 55.75 89 ASN A O 1
ATOM 656 N N . PRO A 1 90 ? 18.894 -29.079 -22.822 1.00 56.44 90 PRO A N 1
ATOM 657 C CA . PRO A 1 90 ? 19.854 -29.918 -22.111 1.00 56.44 90 PRO A CA 1
ATOM 658 C C . PRO A 1 90 ? 19.663 -31.431 -22.315 1.00 56.44 90 PRO A C 1
ATOM 660 O O . PRO A 1 90 ? 20.354 -32.197 -21.656 1.00 56.44 90 PRO A O 1
ATOM 663 N N . ASP A 1 91 ? 18.777 -31.896 -23.204 1.00 59.25 91 ASP A N 1
ATOM 664 C CA . ASP A 1 91 ? 18.610 -33.338 -23.450 1.00 59.25 91 ASP A CA 1
ATOM 665 C C . ASP A 1 91 ? 18.383 -33.625 -24.940 1.00 59.25 91 ASP A C 1
ATOM 667 O O . ASP A 1 91 ? 17.269 -33.727 -25.445 1.00 59.25 91 ASP A O 1
ATOM 671 N N . GLY A 1 92 ? 19.491 -33.682 -25.669 1.00 49.34 92 GLY A N 1
ATOM 672 C CA . GLY A 1 92 ? 19.597 -34.362 -26.953 1.00 49.34 92 GLY A CA 1
ATOM 673 C C . GLY A 1 92 ? 20.662 -35.427 -26.786 1.00 49.34 92 GLY A C 1
ATOM 674 O O . GLY A 1 92 ? 21.792 -35.253 -27.228 1.00 49.34 92 GLY A O 1
ATOM 675 N N . ARG A 1 93 ? 20.350 -36.478 -26.022 1.00 50.56 93 ARG A N 1
ATOM 676 C CA . ARG A 1 93 ? 21.177 -37.681 -26.004 1.00 50.56 93 ARG A CA 1
ATOM 677 C C . ARG A 1 93 ? 21.046 -38.358 -27.358 1.00 50.56 93 ARG A C 1
ATOM 679 O O . ARG A 1 93 ? 20.257 -39.277 -27.549 1.00 50.56 93 ARG A O 1
ATOM 686 N N . ASP A 1 94 ? 21.838 -37.862 -28.299 1.00 57.16 94 ASP A N 1
ATOM 687 C CA . ASP A 1 94 ? 22.086 -38.459 -29.602 1.00 57.16 94 ASP A CA 1
ATOM 688 C C . ASP A 1 94 ? 23.045 -39.650 -29.436 1.00 57.16 94 ASP A C 1
ATOM 690 O O . ASP A 1 94 ? 24.034 -39.795 -30.151 1.00 57.16 94 ASP A O 1
ATOM 694 N N . ASP A 1 95 ? 22.752 -40.537 -28.483 1.00 55.84 95 ASP A N 1
ATOM 695 C CA . ASP A 1 95 ? 23.298 -41.887 -28.433 1.00 55.84 95 ASP A CA 1
ATOM 696 C C . ASP A 1 95 ? 22.595 -42.709 -29.528 1.00 55.84 95 ASP A C 1
ATOM 698 O O . ASP A 1 95 ? 21.909 -43.700 -29.276 1.00 55.84 95 ASP A O 1
ATOM 702 N N . ALA A 1 96 ? 22.740 -42.273 -30.784 1.00 53.50 96 ALA A N 1
ATOM 703 C CA . ALA A 1 96 ? 22.502 -43.113 -31.941 1.00 53.50 96 ALA A CA 1
ATOM 704 C C . ALA A 1 96 ? 23.611 -44.165 -31.944 1.00 53.50 96 ALA A C 1
ATOM 706 O O . ALA A 1 96 ? 24.639 -44.037 -32.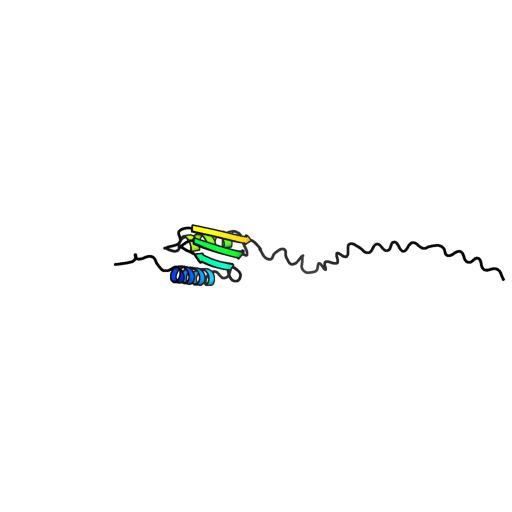609 1.00 53.50 96 ALA A O 1
ATOM 707 N N . GLN A 1 97 ? 23.411 -45.193 -31.126 1.00 54.66 97 GLN A N 1
ATOM 708 C CA . GLN A 1 97 ? 24.216 -46.390 -31.128 1.00 54.66 97 GLN A CA 1
ATOM 709 C C . GLN A 1 97 ? 24.123 -46.983 -32.534 1.00 54.66 97 GLN A C 1
ATOM 711 O O . GLN A 1 97 ? 23.117 -47.581 -32.912 1.00 54.66 97 GLN A O 1
ATOM 716 N N . MET A 1 98 ? 25.169 -46.745 -33.327 1.00 54.25 98 MET A N 1
ATOM 717 C CA . MET A 1 98 ? 25.418 -47.436 -34.582 1.00 54.25 98 MET A CA 1
ATOM 718 C C . MET A 1 98 ? 25.543 -48.922 -34.249 1.00 54.25 98 MET A C 1
ATOM 720 O O . MET A 1 98 ? 26.608 -49.411 -33.880 1.00 54.25 98 MET A O 1
ATOM 724 N N . GLY A 1 99 ? 24.417 -49.627 -34.314 1.00 54.94 99 GLY A N 1
ATOM 725 C CA . GLY A 1 99 ? 24.410 -51.064 -34.489 1.00 54.94 99 GLY A CA 1
ATOM 726 C C . GLY A 1 99 ? 24.978 -51.331 -35.870 1.00 54.94 99 GLY A C 1
ATOM 727 O O . GLY A 1 99 ? 24.313 -51.077 -36.870 1.00 54.94 99 GLY A O 1
ATOM 728 N N . ASP A 1 100 ? 26.232 -51.761 -35.901 1.00 60.69 100 ASP A N 1
ATOM 729 C CA . ASP A 1 100 ? 26.836 -52.489 -37.007 1.00 60.69 100 ASP A CA 1
ATOM 730 C C . ASP A 1 100 ? 25.836 -53.550 -37.499 1.00 60.69 100 ASP A C 1
ATOM 732 O O . ASP A 1 100 ? 25.521 -54.511 -36.796 1.00 60.69 100 ASP A O 1
ATOM 736 N N . ILE A 1 101 ? 25.221 -53.304 -38.655 1.00 56.88 101 ILE A N 1
ATOM 737 C CA . ILE A 1 101 ? 24.363 -54.283 -39.315 1.00 56.88 101 ILE A CA 1
ATOM 738 C C . ILE A 1 101 ? 25.302 -55.106 -40.189 1.00 56.88 101 ILE A C 1
ATOM 740 O O . ILE A 1 101 ? 25.677 -54.678 -41.280 1.00 56.88 101 ILE A O 1
ATOM 744 N N . ASP A 1 102 ? 25.688 -56.270 -39.676 1.00 62.84 102 ASP A N 1
ATOM 745 C CA . ASP A 1 102 ? 26.453 -57.286 -40.390 1.00 62.84 102 ASP A CA 1
ATOM 746 C C . ASP A 1 102 ? 25.719 -57.671 -41.692 1.00 62.84 102 ASP A C 1
ATOM 748 O O . ASP A 1 102 ? 24.621 -58.239 -41.691 1.00 62.84 102 ASP A O 1
ATOM 752 N N . LEU A 1 103 ? 26.301 -57.288 -42.830 1.00 60.25 103 LEU A N 1
ATOM 753 C CA . LEU A 1 103 ? 25.834 -57.631 -44.173 1.00 60.25 103 LEU A CA 1
ATOM 754 C C . LEU A 1 103 ? 26.479 -58.950 -44.615 1.00 60.25 103 LEU A C 1
ATOM 756 O O . LEU A 1 103 ? 27.281 -58.993 -45.544 1.00 60.25 103 LEU A O 1
ATOM 760 N N . GLY A 1 104 ? 26.089 -60.043 -43.963 1.00 56.06 104 GLY A N 1
ATOM 761 C CA . GLY A 1 104 ? 26.237 -61.398 -44.485 1.00 56.06 104 GLY A CA 1
ATOM 762 C C . GLY A 1 104 ? 24.982 -61.814 -45.254 1.00 56.06 104 GLY A C 1
ATOM 763 O O . GLY A 1 104 ? 24.022 -62.302 -44.660 1.00 56.06 104 GLY A O 1
ATOM 764 N N . LYS A 1 105 ? 24.965 -61.593 -46.573 1.00 54.47 105 LYS A N 1
ATOM 765 C CA . LYS A 1 105 ? 24.073 -62.311 -47.497 1.00 54.47 105 LYS A CA 1
ATOM 766 C C . LYS A 1 105 ? 24.861 -62.788 -48.710 1.00 54.47 105 LYS A C 1
ATOM 768 O O . LYS A 1 105 ? 25.001 -62.094 -49.711 1.00 54.47 105 LYS A O 1
ATOM 773 N N . ASP A 1 106 ? 25.424 -63.968 -48.506 1.00 54.12 106 ASP A N 1
ATOM 774 C CA . ASP A 1 106 ? 25.562 -65.067 -49.452 1.00 54.12 106 ASP A CA 1
ATOM 775 C C . ASP A 1 106 ? 24.708 -64.941 -50.727 1.00 54.12 106 ASP A C 1
ATOM 777 O O . ASP A 1 106 ? 23.480 -64.837 -50.692 1.00 54.12 106 ASP A O 1
ATOM 781 N N . GLY A 1 107 ? 25.415 -64.998 -51.857 1.00 48.97 107 GLY A N 1
ATOM 782 C CA . GLY A 1 107 ? 24.933 -65.254 -53.209 1.00 48.97 107 GLY A CA 1
ATOM 783 C C . GLY A 1 107 ? 26.030 -65.964 -53.987 1.00 48.97 107 GLY A C 1
ATOM 784 O O . GLY A 1 107 ? 27.196 -65.522 -53.864 1.00 48.97 107 GLY A O 1
#

Foldseek 3Di:
DDDDDQDPQVVLVVQLVVVLVVVPQCPFWDWDTDQLEIEIAGEGQDVVSQVVSQVSSVPRPSRPYYHYHYHHDNVPPPDDDVPDDPPPPVDPPPPPPPPPPDPDDDD

InterPro domains:
  IPR007055 BON domain [PF04972] (10-73)
  IPR007055 BON domain [PS50914] (8-74)